Protein 1W8I (pdb70)

InterPro domains:
  IPR002716 PIN domain [PF01850] (4-125)
  IPR022907 VapC family [MF_00265] (3-135)
  IPR029060 PIN-like domain superfamily [SSF88723] (1-134)
  IPR039018 Endonuclease VapC20-like [PTHR42188] (1-125)

Solvent-accessible surface area: 8843 Å² total

Nearest PDB structures (foldseek):
  1w8i-assembly1_A-2  TM=1.007E+00  e=3.936E-27  Archaeoglobus fulgidus DSM 4304
  5x3t-assembly1_H  TM=8.217E-01  e=7.094E-04  Mycobacterium tuberculosis H37Rv
  4xgr-assembly1_A  TM=7.877E-01  e=2.718E-03  Mycobacterium tuberculosis H37Rv
  3zvk-assembly1_D  TM=6.722E-01  e=2.650E-02  Rickettsia felis
  3zvk-assembly1_B  TM=6.545E-01  e=3.549E-02  Rickettsia felis

Sequence (153 aa):
AALIDTGIFFGFYSLKDVHHDSVAIVVHAVEGKWGRLFVTNHILDETLTLLKYKKLPADKFLEGFVESGVLNIIYTDDEVERKALEVFKARVYEKGFSYTDAISEVVAEELKLKLISYDSRFSLPTIGRDYWKSLDESERKRISAILREKGID

Organism: Archaeoglobus fulgidus (strain ATCC 49558 / DSM 4304 / JCM 9628 / NBRC 100126 / VC-16) (NCBI:txid224325)

Foldseek 3Di:
DAEEALVLLVLCFVVPDPQVLSLLVVVCLLVQVQHAYEYEVLRVVVNLVVCVVVVTPSVCCCVPCPVVVSYDYHYDDPVLLVQLVVVCVVCVVPPPCDSSNSSVLSVCVVVVHAYADPDPPHPDDYHRPCSLVPDDPVSNVVSVCCCVPVVRD

Structure (mmCIF, N/CA/C/O backbone):
data_1W8I
#
_entry.id   1W8I
#
_cell.length_a   66.730
_cell.length_b   66.730
_cell.length_c   181.381
_cell.angle_alpha   90.00
_cell.angle_beta   90.00
_cell.angle_gamma   120.00
#
_symmetry.space_group_name_H-M   'P 65 2 2'
#
loop_
_entity.id
_entity.type
_entity.pdbx_description
1 polymer 'PUTATIVE VAPC RIBONUCLEASE AF_1683'
2 water water
#
loop_
_atom_site.group_PDB
_atom_site.id
_atom_site.type_symbol
_atom_site.label_atom_id
_atom_site.label_alt_id
_atom_site.label_comp_id
_atom_site.label_asym_id
_atom_site.label_entity_id
_atom_site.label_seq_id
_atom_site.pdbx_PDB_ins_code
_atom_site.Cartn_x
_atom_site.Cartn_y
_atom_site.Cartn_z
_atom_site.occupancy
_atom_site.B_iso_or_equiv
_atom_site.auth_seq_id
_atom_site.auth_comp_id
_atom_site.auth_asym_id
_atom_site.auth_atom_id
_atom_site.pdbx_PDB_model_num
ATOM 9 N N . ALA A 1 2 ? 5.104 33.551 5.152 1.00 39.49 2 ALA A N 1
ATOM 10 C CA . ALA A 1 2 ? 5.631 33.745 3.786 1.00 35.93 2 ALA A CA 1
ATOM 11 C C . ALA A 1 2 ? 6.345 35.086 3.604 1.00 33.59 2 ALA A C 1
ATOM 12 O O . ALA A 1 2 ? 5.992 36.080 4.237 1.00 33.02 2 ALA A O 1
ATOM 14 N N . ALA A 1 3 ? 7.347 35.099 2.730 1.00 30.79 3 ALA A N 1
ATOM 15 C CA . ALA A 1 3 ? 8.146 36.303 2.467 1.00 28.30 3 ALA A CA 1
ATOM 16 C C . ALA A 1 3 ? 8.219 36.645 0.977 1.00 26.85 3 ALA A C 1
ATOM 17 O O . ALA A 1 3 ? 8.119 35.760 0.120 1.00 26.36 3 ALA A O 1
ATOM 19 N N . LEU A 1 4 ? 8.396 37.931 0.681 1.00 24.33 4 LEU A N 1
ATOM 20 C CA . LEU A 1 4 ? 8.672 38.380 -0.670 1.00 22.41 4 LEU A CA 1
ATOM 21 C C . LEU A 1 4 ? 10.101 38.904 -0.688 1.00 21.92 4 LEU A C 1
ATOM 22 O O . LEU A 1 4 ? 10.458 39.797 0.093 1.00 21.60 4 LEU A O 1
ATOM 27 N N . ILE A 1 5 ? 10.928 38.339 -1.558 1.00 20.18 5 ILE A N 1
ATOM 28 C CA . ILE A 1 5 ? 12.341 38.680 -1.552 1.00 20.32 5 ILE A CA 1
ATOM 29 C C . ILE A 1 5 ? 12.674 39.651 -2.678 1.00 19.45 5 ILE A C 1
ATOM 30 O O . ILE A 1 5 ? 12.425 39.360 -3.851 1.00 18.55 5 ILE A O 1
ATOM 35 N N . ASP A 1 6 ? 13.253 40.791 -2.303 1.00 19.04 6 ASP A N 1
ATOM 36 C CA . ASP A 1 6 ? 13.581 41.863 -3.244 1.00 19.03 6 ASP A CA 1
ATOM 37 C C . ASP A 1 6 ? 14.857 41.565 -4.035 1.00 19.21 6 ASP A C 1
ATOM 38 O O . ASP A 1 6 ? 15.734 40.836 -3.573 1.00 20.21 6 ASP A O 1
ATOM 43 N N . THR A 1 7 ? 14.959 42.154 -5.220 1.00 19.00 7 THR A N 1
ATOM 44 C CA . THR A 1 7 ? 16.112 42.019 -6.105 1.00 18.58 7 THR A CA 1
ATOM 45 C C . THR A 1 7 ? 17.468 42.211 -5.409 1.00 19.33 7 THR A C 1
ATOM 46 O O . THR A 1 7 ? 18.404 41.427 -5.623 1.00 18.22 7 THR A O 1
ATOM 50 N N . GLY A 1 8 ? 17.571 43.260 -4.593 1.00 19.22 8 GLY A N 1
ATOM 51 C CA . GLY A 1 8 ? 18.838 43.606 -3.947 1.00 19.75 8 GLY A CA 1
ATOM 52 C C . GLY A 1 8 ? 19.409 42.485 -3.085 1.00 20.04 8 GLY A C 1
ATOM 53 O O . GLY A 1 8 ? 20.626 42.368 -2.943 1.00 21.16 8 GLY A O 1
ATOM 54 N N . ILE A 1 9 ? 18.537 41.654 -2.523 1.00 19.83 9 ILE A N 1
ATOM 55 C CA . ILE A 1 9 ? 18.980 40.476 -1.780 1.00 19.61 9 ILE A CA 1
ATOM 56 C C . ILE A 1 9 ? 19.800 39.566 -2.701 1.00 20.20 9 ILE A C 1
ATOM 57 O O . ILE A 1 9 ? 20.934 39.208 -2.380 1.00 20.19 9 ILE A O 1
ATOM 62 N N . PHE A 1 10 ? 19.218 39.203 -3.844 1.0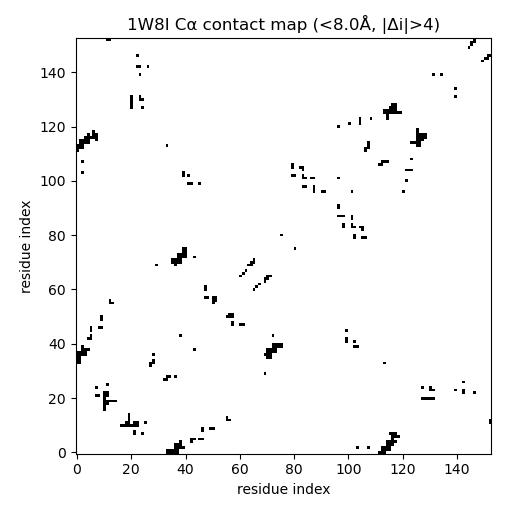0 20.15 10 PHE A N 1
ATOM 63 C CA . PHE A 1 10 ? 19.894 38.340 -4.809 1.00 20.77 10 PHE A CA 1
ATOM 64 C C . PHE A 1 10 ? 21.162 38.983 -5.359 1.00 21.26 10 PHE A C 1
ATOM 65 O O . PHE A 1 10 ? 22.189 38.311 -5.494 1.00 21.68 10 PHE A O 1
ATOM 73 N N . PHE A 1 11 ? 21.110 40.280 -5.648 1.00 21.61 11 PHE A N 1
ATOM 74 C CA . PHE A 1 11 ? 22.288 40.970 -6.141 1.00 22.84 11 PHE A CA 1
ATOM 75 C C . PHE A 1 11 ? 23.445 40.914 -5.136 1.00 23.32 11 PHE A C 1
ATOM 76 O O . PHE A 1 11 ? 24.586 40.651 -5.513 1.00 23.40 11 PHE A O 1
ATOM 84 N N . GLY A 1 12 ? 23.145 41.192 -3.869 1.00 23.77 12 GLY A N 1
ATOM 85 C CA . GLY A 1 12 ? 24.146 41.129 -2.809 1.00 24.04 12 GLY A CA 1
ATOM 86 C C . GLY A 1 12 ? 24.759 39.739 -2.686 1.00 24.73 12 GLY A C 1
ATOM 87 O O . GLY A 1 12 ? 25.946 39.616 -2.388 1.00 24.50 12 GLY A O 1
ATOM 88 N N . PHE A 1 13 ? 23.944 38.701 -2.909 1.00 24.79 13 PHE A N 1
ATOM 89 C CA . PHE A 1 13 ? 24.392 37.309 -2.795 1.00 25.63 13 PHE A CA 1
ATOM 90 C C . PHE A 1 13 ? 25.504 36.975 -3.797 1.00 26.05 13 PHE A C 1
ATOM 91 O O . PHE A 1 13 ? 26.524 36.378 -3.422 1.00 25.84 13 PHE A O 1
ATOM 99 N N . TYR A 1 14 ? 25.322 37.392 -5.049 1.00 26.38 14 TYR A N 1
ATOM 100 C CA . TYR A 1 14 ? 26.277 37.102 -6.127 1.00 27.27 14 TYR A CA 1
ATOM 101 C C . TYR A 1 14 ? 27.389 38.136 -6.299 1.00 28.24 14 TYR A C 1
ATOM 102 O O . TYR A 1 14 ? 28.464 37.809 -6.818 1.00 28.15 14 TYR A O 1
ATOM 111 N N . SER A 1 15 ? 27.134 39.378 -5.878 1.00 29.34 15 SER A N 1
ATOM 112 C CA . SER A 1 15 ? 28.141 40.442 -5.969 1.00 30.56 15 SER A CA 1
ATOM 113 C C . SER A 1 15 ? 29.071 40.396 -4.747 1.00 31.62 15 SER A C 1
ATOM 114 O O . SER A 1 15 ? 28.711 40.849 -3.648 1.00 31.00 15 SER A O 1
ATOM 117 N N . LEU A 1 16 ? 30.264 39.835 -4.949 1.00 32.83 16 LEU A N 1
ATOM 118 C CA . LEU A 1 16 ? 31.144 39.469 -3.834 1.00 34.34 16 LEU A CA 1
ATOM 119 C C . LEU A 1 16 ? 31.665 40.679 -3.058 1.00 34.65 16 LEU A C 1
ATOM 120 O O . LEU A 1 16 ? 31.891 40.594 -1.856 1.00 34.87 16 LEU A O 1
ATOM 125 N N . LYS A 1 17 ? 31.823 41.806 -3.745 1.00 35.39 17 LYS A N 1
ATOM 126 C CA . LYS A 1 17 ? 32.347 43.024 -3.121 1.00 36.07 17 LYS A CA 1
ATOM 127 C C . LYS A 1 17 ? 31.243 43.989 -2.683 1.00 35.61 17 LYS A C 1
ATOM 128 O O . LYS A 1 17 ? 31.531 45.086 -2.211 1.00 35.79 17 LYS A O 1
ATOM 134 N N . ASP A 1 18 ? 29.983 43.583 -2.832 1.00 34.74 18 ASP A N 1
ATOM 135 C CA . ASP A 1 18 ? 28.869 44.421 -2.409 1.00 33.44 18 ASP A CA 1
ATOM 136 C C . ASP A 1 18 ? 28.854 44.610 -0.892 1.00 32.67 18 ASP A C 1
ATOM 137 O O . ASP A 1 18 ? 29.170 43.693 -0.142 1.00 32.22 18 ASP A O 1
ATOM 142 N N . VAL A 1 19 ? 28.454 45.800 -0.453 1.00 31.71 19 VAL A N 1
ATOM 143 C CA . VAL A 1 19 ? 28.384 46.109 0.971 1.00 31.24 19 VAL A CA 1
ATOM 144 C C . VAL A 1 19 ? 27.441 45.161 1.708 1.00 30.37 19 VAL A C 1
ATOM 145 O O . VAL A 1 19 ? 27.634 44.877 2.889 1.00 30.33 19 VAL A O 1
ATOM 149 N N . HIS A 1 20 ? 26.442 44.637 0.997 1.00 29.34 20 HIS A N 1
ATOM 150 C CA . HIS A 1 20 ? 25.461 43.735 1.597 1.00 28.37 20 HIS A CA 1
ATOM 151 C C . HIS A 1 20 ? 25.762 42.240 1.356 1.00 27.85 20 HIS A C 1
ATOM 152 O O . HIS A 1 20 ? 24.894 41.387 1.553 1.00 27.22 20 HIS A O 1
ATOM 159 N N . HIS A 1 21 ? 26.973 41.919 0.918 1.00 27.23 21 HIS A N 1
ATOM 160 C CA . HIS A 1 21 ? 27.237 40.542 0.503 1.00 27.27 21 HIS A CA 1
ATOM 161 C C . HIS A 1 21 ? 26.978 39.529 1.615 1.00 26.72 21 HIS A C 1
ATOM 162 O O . HIS A 1 21 ? 26.254 38.542 1.407 1.00 25.97 21 HIS A O 1
ATOM 177 N N . ASP A 1 23 ? 25.296 40.079 4.414 1.00 25.74 23 ASP A N 1
ATOM 178 C CA . ASP A 1 23 ? 23.858 40.219 4.667 1.00 25.32 23 ASP A CA 1
ATOM 179 C C . ASP A 1 23 ? 23.076 39.220 3.809 1.00 24.28 23 ASP A C 1
ATOM 180 O O . ASP A 1 23 ? 22.255 38.462 4.323 1.00 24.86 23 ASP A O 1
ATOM 185 N N . SER A 1 24 ? 23.343 39.225 2.504 1.00 23.36 24 SER A N 1
ATOM 186 C CA . SER A 1 24 ? 22.640 38.355 1.552 1.00 23.02 24 SER A CA 1
ATOM 187 C C . SER A 1 24 ? 22.950 36.869 1.763 1.00 22.92 24 SER A C 1
ATOM 188 O O . SER A 1 24 ? 22.048 36.037 1.742 1.00 21.31 24 SER A O 1
ATOM 191 N N . VAL A 1 25 ? 24.221 36.540 1.998 1.00 23.47 25 VAL A N 1
ATOM 192 C CA . VAL A 1 25 ? 24.570 35.142 2.269 1.00 24.03 25 VAL A CA 1
ATOM 193 C C . VAL A 1 25 ? 23.750 34.630 3.461 1.00 24.19 25 VAL A C 1
ATOM 194 O O . VAL A 1 25 ? 23.077 33.594 3.369 1.00 24.24 25 VAL A O 1
ATOM 198 N N . ALA A 1 26 ? 23.748 35.398 4.552 1.00 24.27 26 ALA A N 1
ATOM 199 C CA . ALA A 1 26 ? 23.027 35.016 5.755 1.00 24.22 26 ALA A CA 1
ATOM 200 C C . ALA A 1 26 ? 21.525 34.920 5.515 1.00 24.49 26 ALA A C 1
ATOM 201 O O . ALA A 1 26 ? 20.886 33.953 5.957 1.00 24.60 26 ALA A O 1
ATOM 203 N N . ILE A 1 27 ? 20.956 35.913 4.822 1.00 24.58 27 ILE A N 1
ATOM 204 C CA . ILE A 1 27 ? 19.514 35.908 4.522 1.00 24.69 27 ILE A CA 1
ATOM 205 C C . ILE A 1 27 ? 19.152 34.707 3.651 1.00 25.20 27 ILE A C 1
ATOM 206 O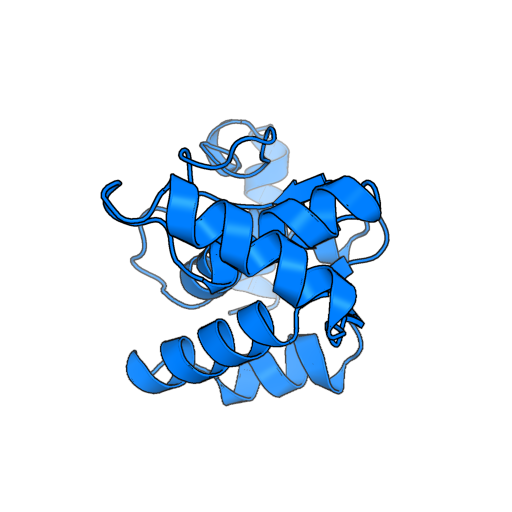 O . ILE A 1 27 ? 18.154 34.026 3.906 1.00 25.35 27 ILE A O 1
ATOM 211 N N . VAL A 1 28 ? 19.959 34.447 2.624 1.00 25.82 28 VAL A N 1
ATOM 212 C CA . VAL A 1 28 ? 19.695 33.316 1.730 1.00 26.56 28 VAL A CA 1
ATOM 213 C C . VAL A 1 28 ? 19.762 31.978 2.479 1.00 27.37 28 VAL A C 1
ATOM 214 O O . VAL A 1 28 ? 18.873 31.136 2.323 1.00 27.81 28 VAL A O 1
ATOM 218 N N . VAL A 1 29 ? 20.793 31.787 3.300 1.00 28.47 29 VAL A N 1
ATOM 219 C CA . VAL A 1 29 ? 20.896 30.554 4.098 1.00 29.53 29 VAL A CA 1
ATOM 220 C C . VAL A 1 29 ? 19.668 30.373 4.992 1.00 30.20 29 VAL A C 1
ATOM 221 O O . VAL A 1 29 ? 19.019 29.332 4.942 1.00 30.54 29 VAL A O 1
ATOM 225 N N . HIS A 1 30 ? 19.325 31.402 5.768 1.00 31.31 30 HIS A N 1
ATOM 226 C CA . HIS A 1 30 ? 18.131 31.357 6.624 1.00 31.99 30 HIS A CA 1
ATOM 227 C C . HIS A 1 30 ? 16.839 31.124 5.842 1.00 32.38 30 HIS A C 1
ATOM 228 O O . HIS A 1 30 ? 15.970 30.359 6.281 1.00 32.22 30 HIS A O 1
ATOM 235 N N . ALA A 1 31 ? 16.714 31.789 4.691 1.00 33.00 31 ALA A N 1
ATOM 236 C CA . ALA A 1 31 ? 15.537 31.647 3.837 1.00 33.54 31 ALA A CA 1
ATOM 237 C C . ALA A 1 31 ? 15.377 30.202 3.364 1.00 34.09 31 ALA A C 1
ATOM 238 O O . ALA A 1 31 ? 14.309 29.615 3.521 1.00 34.51 31 ALA A O 1
ATOM 240 N N . VAL A 1 32 ? 16.427 29.632 2.780 1.00 34.93 32 VAL A N 1
ATOM 241 C CA . VAL A 1 32 ? 16.337 28.251 2.282 1.00 36.20 32 VAL A CA 1
ATOM 242 C C . VAL A 1 32 ? 16.177 27.243 3.432 1.00 36.70 32 VAL A C 1
ATOM 243 O O . VAL A 1 32 ? 15.626 26.162 3.230 1.00 37.43 32 VAL A O 1
ATOM 247 N N . GLU A 1 33 ? 16.638 27.612 4.628 1.00 37.05 33 GLU A N 1
ATOM 248 C CA . GLU A 1 33 ? 16.431 26.791 5.828 1.00 37.43 33 GLU A CA 1
ATOM 249 C C . GLU A 1 33 ? 15.008 26.925 6.377 1.00 37.36 33 GLU A C 1
ATOM 250 O O . GLU A 1 33 ? 14.622 26.199 7.296 1.00 37.85 33 GLU A O 1
ATOM 256 N N . GLY A 1 34 ? 14.235 27.862 5.827 1.00 36.81 34 GLY A N 1
ATOM 257 C CA . GLY A 1 34 ? 12.814 27.975 6.154 1.00 35.63 34 GLY A CA 1
ATOM 258 C C . GLY A 1 34 ? 12.420 29.010 7.190 1.00 35.09 34 GLY A C 1
ATOM 259 O O . GLY A 1 34 ? 11.267 29.044 7.610 1.00 34.99 34 GLY A O 1
ATOM 260 N N . LYS A 1 35 ? 13.354 29.877 7.581 1.00 34.77 35 LYS A N 1
ATOM 261 C CA . LYS A 1 35 ? 13.098 30.878 8.628 1.00 34.26 35 LYS A CA 1
ATOM 262 C C . LYS A 1 35 ? 11.828 31.719 8.425 1.00 33.87 35 LYS A C 1
ATOM 263 O O . LYS A 1 35 ? 11.115 32.013 9.386 1.00 33.96 35 LYS A O 1
ATOM 269 N N . TRP A 1 36 ? 11.549 32.105 7.181 1.00 32.88 36 TRP A N 1
ATOM 270 C CA . TRP A 1 36 ? 10.419 32.986 6.894 1.00 31.65 36 TRP A CA 1
ATOM 271 C C . TRP A 1 36 ? 9.302 32.258 6.176 1.00 31.71 36 TRP A C 1
ATOM 272 O O . TRP A 1 36 ? 8.348 32.880 5.709 1.00 32.01 36 TRP A O 1
ATOM 283 N N . GLY A 1 37 ? 9.414 30.937 6.097 1.00 31.60 37 GLY A N 1
ATOM 284 C CA . GLY A 1 37 ? 8.382 30.129 5.457 1.00 31.15 37 GLY A CA 1
ATOM 285 C C . GLY A 1 37 ? 8.562 30.093 3.949 1.00 30.93 37 GLY A C 1
ATOM 286 O O . GLY A 1 37 ? 9.692 30.093 3.454 1.00 30.78 37 GLY A O 1
ATOM 287 N N . ARG A 1 38 ? 7.443 30.052 3.232 1.00 30.59 38 ARG A N 1
ATOM 288 C CA . ARG A 1 38 ? 7.438 30.015 1.774 1.00 30.75 38 ARG A CA 1
ATOM 289 C C . ARG A 1 38 ? 8.010 31.309 1.169 1.00 29.62 38 ARG A C 1
ATOM 290 O O . ARG A 1 38 ? 7.715 32.407 1.642 1.00 29.75 38 ARG A O 1
ATOM 298 N N . LEU A 1 39 ? 8.807 31.163 0.112 1.00 28.09 39 LEU A N 1
ATOM 299 C CA . LEU A 1 39 ? 9.497 32.290 -0.512 1.00 26.63 39 LEU A CA 1
ATOM 300 C C . LEU A 1 39 ? 8.914 32.675 -1.868 1.00 25.76 39 LEU A C 1
ATOM 301 O O . LEU A 1 39 ? 8.781 31.828 -2.752 1.00 25.53 39 LEU A O 1
ATOM 306 N N . PHE A 1 40 ? 8.603 33.962 -2.033 1.00 24.25 40 PHE A N 1
ATOM 307 C CA . PHE A 1 40 ? 8.073 34.487 -3.296 1.00 22.92 40 PHE A CA 1
ATOM 308 C C . PHE A 1 40 ? 8.951 35.561 -3.921 1.00 21.70 40 PHE A C 1
ATOM 309 O O . PHE A 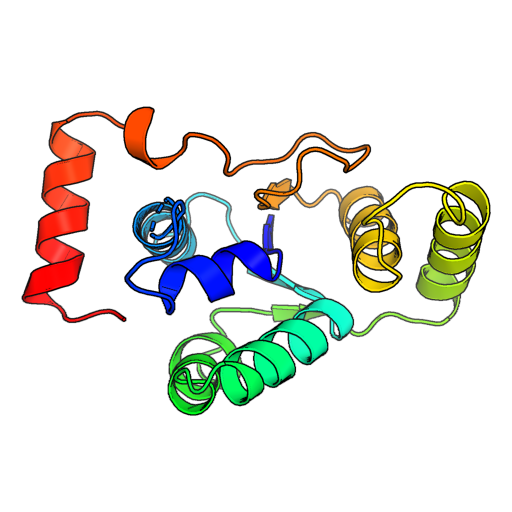1 40 ? 9.655 36.289 -3.215 1.00 21.04 40 PHE A O 1
ATOM 317 N N . VAL A 1 41 ? 8.900 35.641 -5.250 1.00 20.49 41 VAL A N 1
ATOM 318 C CA . VAL A 1 41 ? 9.222 36.871 -5.974 1.00 19.06 41 VAL A CA 1
ATOM 319 C C . VAL A 1 41 ? 8.029 37.208 -6.882 1.00 18.40 41 VAL A C 1
ATOM 320 O O . VAL A 1 41 ? 7.220 36.332 -7.201 1.00 18.35 41 VAL A O 1
ATOM 324 N N . THR A 1 42 ? 7.869 38.474 -7.252 1.00 16.63 42 THR A N 1
ATOM 325 C CA . THR A 1 42 ? 6.909 38.792 -8.300 1.00 15.73 42 THR A CA 1
ATOM 326 C C . THR A 1 42 ? 7.607 38.549 -9.641 1.00 15.62 42 THR A C 1
ATOM 327 O O . THR A 1 42 ? 8.836 38.406 -9.699 1.00 14.76 42 THR A O 1
ATOM 331 N N . ASN A 1 43 ? 6.835 38.504 -10.720 1.00 16.01 43 ASN A N 1
ATOM 332 C CA . ASN A 1 43 ? 7.444 38.418 -12.035 1.00 16.07 43 ASN A CA 1
ATOM 333 C C . ASN A 1 43 ? 8.237 39.687 -12.386 1.00 16.12 43 ASN A C 1
ATOM 334 O O . ASN A 1 43 ? 9.134 39.640 -13.221 1.00 16.61 43 ASN A O 1
ATOM 339 N N . HIS A 1 44 ? 7.931 40.799 -11.710 1.00 15.37 44 HIS A N 1
ATOM 340 C CA . HIS A 1 44 ? 8.691 42.036 -11.867 1.00 15.20 44 HIS A CA 1
ATOM 341 C C . HIS A 1 44 ? 10.041 41.935 -11.194 1.00 15.10 44 HIS A C 1
ATOM 342 O O . HIS A 1 44 ? 11.049 42.314 -11.788 1.00 15.01 44 HIS A O 1
ATOM 349 N N . ILE A 1 45 ? 10.069 41.418 -9.966 1.00 15.32 45 ILE A N 1
ATOM 350 C CA . ILE A 1 45 ? 11.341 41.167 -9.274 1.00 15.66 45 ILE A CA 1
ATOM 351 C C . ILE A 1 45 ? 12.139 40.131 -10.082 1.00 15.99 45 ILE A C 1
ATOM 352 O O . ILE A 1 45 ? 13.343 40.267 -10.262 1.00 16.49 45 ILE A O 1
ATOM 357 N N . LEU A 1 46 ? 11.457 39.110 -10.590 1.00 16.43 46 LEU A N 1
ATOM 358 C CA . LEU A 1 46 ? 12.136 38.067 -11.376 1.00 17.06 46 LEU A CA 1
ATOM 359 C C . LEU A 1 46 ? 12.848 38.674 -12.592 1.00 17.05 46 LEU A C 1
ATOM 360 O O . LEU A 1 46 ? 14.035 38.434 -12.812 1.00 17.54 46 LEU A O 1
ATOM 365 N N . ASP A 1 47 ? 12.115 39.485 -13.355 1.00 16.58 47 ASP A N 1
ATOM 366 C CA . ASP A 1 47 ? 12.659 40.208 -14.495 1.00 16.56 47 ASP A CA 1
ATOM 367 C C . ASP A 1 47 ? 13.854 41.088 -14.075 1.00 16.61 47 ASP A C 1
ATOM 368 O O . ASP A 1 47 ? 14.929 41.031 -14.685 1.00 16.32 47 ASP A O 1
ATOM 373 N N . GLU A 1 48 ? 13.673 41.887 -13.023 1.00 16.40 48 GLU A N 1
ATOM 374 C CA . GLU A 1 48 ? 14.711 42.823 -12.589 1.00 16.51 48 GLU A CA 1
ATOM 375 C C . GLU A 1 48 ? 15.998 42.102 -12.187 1.00 16.40 48 GLU A C 1
ATOM 376 O O . GLU A 1 48 ? 17.100 42.511 -12.555 1.00 15.71 48 GLU A O 1
ATOM 382 N N . THR A 1 49 ? 15.835 41.028 -11.433 1.00 16.36 49 THR A N 1
ATOM 383 C CA . THR A 1 49 ? 16.952 40.216 -10.963 1.00 16.97 49 THR A CA 1
ATOM 384 C C . THR A 1 49 ? 17.716 39.518 -12.103 1.00 17.26 49 THR A C 1
ATOM 385 O O . THR A 1 49 ? 18.933 39.683 -12.222 1.00 18.04 49 THR A O 1
ATOM 389 N N . LEU A 1 50 ? 17.007 38.763 -12.944 1.00 17.81 50 LEU A N 1
ATOM 390 C CA . LEU A 1 50 ? 17.636 38.083 -14.092 1.00 17.73 50 LEU A CA 1
ATOM 391 C C . LEU A 1 50 ? 18.407 39.065 -14.961 1.00 18.52 50 LEU A C 1
ATOM 392 O O . LEU A 1 50 ? 19.579 38.835 -15.300 1.00 18.65 50 LEU A O 1
ATOM 397 N N . THR A 1 51 ? 17.750 40.177 -15.297 1.00 18.32 51 THR A N 1
ATOM 398 C CA . THR A 1 51 ? 18.324 41.192 -16.167 1.00 18.96 51 THR A CA 1
ATOM 399 C C . THR A 1 51 ? 19.568 41.817 -15.545 1.00 19.31 51 THR A C 1
ATOM 400 O O . THR A 1 51 ? 20.581 41.991 -16.233 1.00 19.36 51 THR A O 1
ATOM 404 N N . LEU A 1 52 ? 19.485 42.140 -14.255 1.00 19.71 52 LEU A N 1
ATOM 405 C CA . LEU A 1 52 ? 20.565 42.817 -13.531 1.00 20.34 52 LEU A CA 1
ATOM 406 C C . LEU A 1 52 ? 21.783 41.904 -13.324 1.00 21.20 52 LEU A C 1
ATOM 407 O O . LEU A 1 52 ? 22.922 42.329 -13.520 1.00 20.96 52 LEU A O 1
ATOM 412 N N . LEU A 1 53 ? 21.538 40.665 -12.912 1.00 21.86 53 LEU A N 1
ATOM 413 C CA . LEU A 1 53 ? 22.627 39.702 -12.758 1.00 22.80 53 LEU A CA 1
ATOM 414 C C . LEU A 1 53 ? 23.394 39.538 -14.064 1.00 24.02 53 LEU A C 1
ATOM 415 O O . LEU A 1 53 ? 24.624 39.562 -14.083 1.0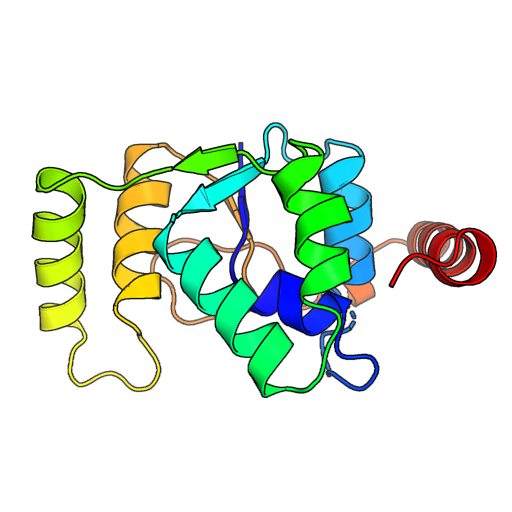0 24.55 53 LEU A O 1
ATOM 420 N N . LYS A 1 54 ? 22.658 39.405 -15.159 1.00 25.56 54 LYS A N 1
ATOM 421 C CA . LYS A 1 54 ? 23.246 39.267 -16.480 1.00 26.93 54 LYS A CA 1
ATOM 422 C C . LYS A 1 54 ? 24.003 40.534 -16.877 1.00 28.13 54 LYS A C 1
ATOM 423 O O . LYS A 1 54 ? 25.141 40.464 -17.339 1.00 28.56 54 LYS A O 1
ATOM 429 N N . TYR A 1 55 ? 23.384 41.692 -16.664 1.00 29.16 55 TYR A N 1
ATOM 430 C CA . TYR A 1 55 ? 24.004 42.980 -16.959 1.00 30.24 55 TYR A CA 1
ATOM 431 C C . TYR A 1 55 ? 25.321 43.203 -16.207 1.00 30.49 55 TYR A C 1
ATOM 432 O O . TYR A 1 55 ? 26.294 43.713 -16.774 1.00 30.34 55 TYR A O 1
ATOM 441 N N . LYS A 1 56 ? 25.344 42.821 -14.936 1.00 30.18 56 LYS A N 1
ATOM 442 C CA . LYS A 1 56 ? 26.520 43.001 -14.100 1.00 30.21 56 LYS A CA 1
ATOM 443 C C . LYS A 1 56 ? 27.561 41.890 -14.278 1.00 30.16 56 LYS A C 1
ATOM 444 O O . LYS A 1 56 ? 28.529 41.825 -13.520 1.00 30.12 56 LYS A O 1
ATOM 450 N N . LYS A 1 57 ? 27.348 41.020 -15.271 1.00 30.23 57 LYS A N 1
ATOM 451 C CA . LYS A 1 57 ? 28.239 39.878 -15.563 1.00 30.22 57 LYS A CA 1
ATOM 452 C C . LYS A 1 57 ? 28.359 38.900 -14.390 1.00 29.59 57 LYS A C 1
ATOM 453 O O . LYS A 1 57 ? 29.433 38.385 -14.081 1.00 29.45 57 LYS A O 1
ATOM 459 N N . LEU A 1 58 ? 27.220 38.655 -13.753 1.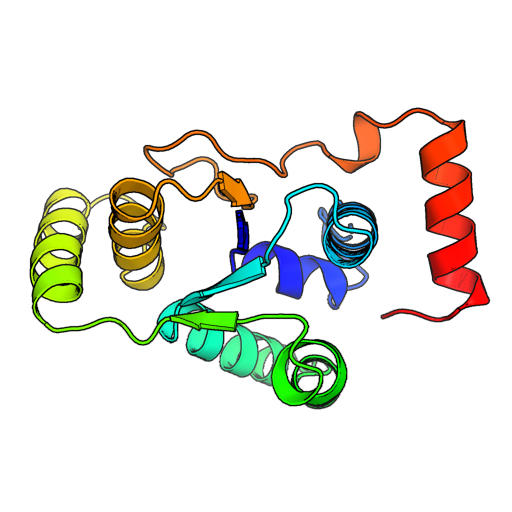00 28.60 58 LEU A N 1
ATOM 460 C CA . LEU A 1 58 ? 27.109 37.767 -12.613 1.00 27.78 58 LEU A CA 1
ATOM 461 C C . LEU A 1 58 ? 26.379 36.485 -13.046 1.00 27.44 58 LEU A C 1
ATOM 462 O O . LEU A 1 58 ? 25.861 36.412 -14.163 1.00 27.58 58 LEU A O 1
ATOM 467 N N . PRO A 1 59 ? 26.368 35.458 -12.183 1.00 27.35 59 PRO A N 1
ATOM 468 C CA . PRO A 1 59 ? 25.771 34.152 -12.498 1.00 27.25 59 PRO A CA 1
ATOM 469 C C . PRO A 1 59 ? 24.239 34.122 -12.598 1.00 26.67 59 PRO A C 1
ATOM 470 O O . PRO A 1 59 ? 23.567 33.478 -11.784 1.00 25.97 59 PRO A O 1
ATOM 474 N N . ALA A 1 60 ? 23.697 34.782 -13.626 1.00 26.69 60 ALA A N 1
ATOM 475 C CA . ALA A 1 60 ? 22.280 34.683 -13.931 1.00 26.62 60 ALA A CA 1
ATOM 476 C C . ALA A 1 60 ? 21.920 33.217 -14.129 1.00 26.99 60 ALA A C 1
ATOM 477 O O . ALA A 1 60 ? 20.869 32.756 -13.663 1.00 25.84 60 ALA A O 1
ATOM 479 N N . ASP A 1 61 ? 22.809 32.481 -14.804 1.00 27.59 61 ASP A N 1
ATOM 480 C CA . ASP A 1 61 ? 22.573 31.053 -15.024 1.00 29.07 61 ASP A CA 1
ATOM 481 C C . ASP A 1 61 ? 22.427 30.298 -13.703 1.00 28.89 61 ASP A C 1
ATOM 482 O O . ASP A 1 61 ? 21.477 29.540 -13.533 1.00 29.38 61 ASP A O 1
ATOM 487 N N . LYS A 1 62 ? 23.328 30.552 -12.755 1.00 29.12 62 LYS A N 1
ATOM 488 C CA . LYS A 1 62 ? 23.276 29.883 -11.442 1.00 30.00 62 LYS A CA 1
ATOM 489 C C . LYS A 1 62 ? 22.070 30.323 -10.613 1.00 29.23 62 LYS A C 1
ATOM 490 O O . LYS A 1 62 ? 21.481 29.513 -9.892 1.00 29.21 62 LYS A O 1
ATOM 496 N N . PHE A 1 63 ? 21.692 31.599 -10.722 1.00 28.55 63 PHE A N 1
ATOM 497 C CA . PHE A 1 63 ? 20.438 32.061 -10.105 1.00 28.05 63 PHE A CA 1
ATOM 498 C C . PHE A 1 63 ? 19.248 31.265 -10.628 1.00 28.89 63 PHE A C 1
ATOM 499 O O . PHE A 1 63 ? 18.451 30.755 -9.847 1.00 28.77 63 PHE A O 1
ATOM 507 N N . LEU A 1 64 ? 19.125 31.181 -11.955 1.00 30.53 64 LEU A N 1
ATOM 508 C CA . LEU A 1 64 ? 18.079 30.375 -12.596 1.00 32.61 64 LEU A CA 1
ATOM 509 C C . LEU A 1 64 ? 18.004 28.952 -12.042 1.00 33.44 64 LEU A C 1
ATOM 510 O O . LEU A 1 64 ? 16.951 28.516 -11.561 1.00 34.03 64 LEU A O 1
ATOM 515 N N . GLU A 1 65 ? 19.124 28.234 -12.107 1.00 34.66 65 GLU A N 1
ATOM 516 C CA . GLU A 1 65 ? 19.175 26.833 -11.661 1.00 35.80 65 GLU A CA 1
ATOM 517 C C . GLU A 1 65 ? 18.874 26.713 -10.178 1.00 35.02 65 GLU A C 1
ATOM 518 O O . GLU A 1 65 ? 17.986 25.961 -9.779 1.00 35.78 65 GLU A O 1
ATOM 524 N N . GLY A 1 66 ? 19.618 27.465 -9.371 1.00 34.16 66 GLY A N 1
ATOM 525 C CA . GLY A 1 66 ? 19.557 27.353 -7.922 1.00 33.39 66 GLY A CA 1
ATOM 526 C C . GLY A 1 66 ? 18.298 27.846 -7.232 1.00 32.67 66 GLY A C 1
ATOM 527 O O . GLY A 1 66 ? 17.906 27.282 -6.212 1.00 32.23 66 GLY A O 1
ATOM 528 N N . PHE A 1 67 ? 17.665 28.895 -7.769 1.00 32.25 67 PHE A N 1
ATOM 529 C CA . PHE A 1 67 ? 16.507 29.535 -7.103 1.00 31.61 67 PHE A CA 1
ATOM 530 C C . PHE A 1 67 ? 15.175 29.339 -7.821 1.00 31.73 67 PHE A C 1
ATOM 531 O O . 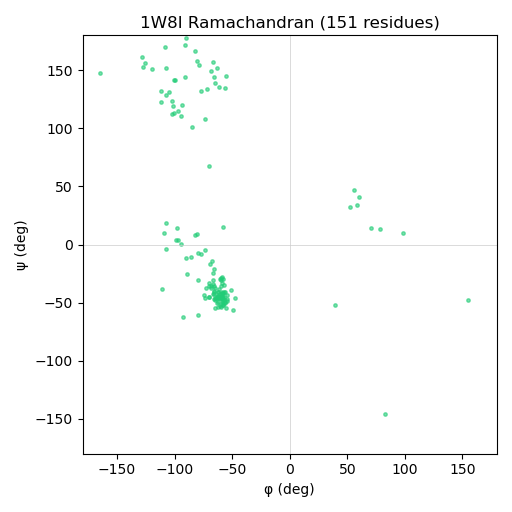PHE A 1 67 ? 14.129 29.179 -7.179 1.00 31.29 67 PHE A O 1
ATOM 539 N N . VAL A 1 68 ? 15.216 29.390 -9.151 1.00 31.99 68 VAL A N 1
ATOM 540 C CA . VAL A 1 68 ? 14.008 29.387 -9.966 1.00 32.90 68 VAL A CA 1
ATOM 541 C C . VAL A 1 68 ? 13.621 27.956 -10.397 1.00 34.06 68 VAL A C 1
ATOM 542 O O . VAL A 1 68 ? 12.557 27.462 -10.022 1.00 34.05 68 VAL A O 1
ATOM 546 N N . GLU A 1 69 ? 14.496 27.297 -11.156 1.00 35.20 69 GLU A N 1
ATOM 547 C CA . GLU A 1 69 ? 14.273 25.914 -11.608 1.00 36.71 69 GLU A CA 1
ATOM 548 C C . GLU A 1 69 ? 14.122 24.940 -10.448 1.00 36.87 69 GLU A C 1
ATOM 549 O O . GLU A 1 69 ? 13.406 23.952 -10.565 1.00 37.67 69 GLU A O 1
ATOM 555 N N . SER A 1 70 ? 14.790 25.228 -9.332 1.00 37.13 70 SER A N 1
ATOM 556 C CA . SER A 1 70 ? 14.702 24.413 -8.121 1.00 36.76 70 SER A CA 1
ATOM 557 C C . SER A 1 70 ? 13.347 24.498 -7.427 1.00 36.82 70 SER A C 1
ATOM 558 O O . SER A 1 70 ? 13.034 23.668 -6.571 1.00 37.14 70 SER A O 1
ATOM 561 N N . GLY A 1 71 ? 12.554 25.513 -7.767 1.00 36.58 71 GLY A N 1
ATOM 562 C CA . GLY A 1 71 ? 11.301 25.780 -7.053 1.00 35.58 71 GLY A CA 1
ATOM 563 C C . GLY A 1 71 ? 11.510 26.315 -5.637 1.00 35.06 71 GLY A C 1
ATOM 564 O O . GLY A 1 71 ? 10.569 26.319 -4.824 1.00 34.89 71 GLY A O 1
ATOM 565 N N . VAL A 1 72 ? 12.739 26.748 -5.334 1.00 34.14 72 VAL A N 1
ATOM 566 C CA . VAL A 1 72 ? 13.036 27.430 -4.067 1.00 33.68 72 VAL A CA 1
ATOM 567 C C . VAL A 1 72 ? 12.168 28.701 -3.951 1.00 32.90 72 VAL A C 1
ATOM 568 O O . VAL A 1 72 ? 11.599 28.978 -2.891 1.00 32.98 72 VAL A O 1
ATOM 572 N N . LEU A 1 73 ? 12.050 29.444 -5.054 1.00 31.75 73 LEU A N 1
ATOM 573 C CA . LEU A 1 73 ? 11.172 30.614 -5.115 1.00 30.69 73 LEU A CA 1
ATOM 574 C C . LEU A 1 73 ? 9.880 30.261 -5.820 1.00 30.15 73 LEU A C 1
ATOM 575 O O . LEU A 1 73 ? 9.879 29.501 -6.788 1.00 30.47 73 LEU A O 1
ATOM 580 N N . ASN A 1 74 ? 8.781 30.803 -5.326 1.00 29.10 74 ASN A N 1
ATOM 581 C CA . ASN A 1 74 ? 7.534 30.776 -6.054 1.00 28.61 74 ASN A CA 1
ATOM 582 C C . ASN A 1 74 ? 7.356 32.133 -6.724 1.00 27.63 74 ASN A C 1
ATOM 583 O O . ASN A 1 74 ? 7.674 33.168 -6.137 1.00 27.58 74 ASN A O 1
ATOM 588 N N . ILE A 1 75 ? 6.835 32.125 -7.941 1.00 26.16 75 ILE A N 1
ATOM 589 C CA . ILE A 1 75 ? 6.669 33.351 -8.707 1.00 25.29 75 ILE A CA 1
ATOM 590 C C . ILE A 1 75 ? 5.205 33.765 -8.718 1.00 24.45 75 ILE A C 1
ATOM 591 O O . ILE A 1 75 ? 4.320 32.952 -8.995 1.00 23.75 75 ILE A O 1
ATOM 596 N N . ILE A 1 76 ? 4.961 35.035 -8.411 1.00 23.42 76 ILE A N 1
ATOM 597 C CA . ILE A 1 76 ? 3.621 35.602 -8.478 1.00 22.72 76 ILE A CA 1
ATOM 598 C C . ILE A 1 76 ? 3.523 36.406 -9.764 1.00 23.20 76 ILE A C 1
ATOM 599 O O . ILE A 1 76 ? 4.305 37.343 -9.970 1.00 22.48 76 ILE A O 1
ATOM 604 N N . TYR A 1 77 ? 2.594 36.014 -10.639 1.00 22.86 77 TYR A N 1
ATOM 605 C CA . TYR A 1 77 ? 2.355 36.730 -11.885 1.00 23.82 77 TYR A CA 1
ATOM 606 C C . TYR A 1 77 ? 1.237 37.693 -11.618 1.00 24.34 77 TYR A C 1
ATOM 607 O O . TYR A 1 77 ? 0.108 37.283 -11.391 1.00 24.79 77 TYR A O 1
ATOM 616 N N . THR A 1 78 ? 1.573 38.978 -11.614 1.00 24.82 78 THR A N 1
ATOM 617 C CA . THR A 1 78 ? 0.655 40.013 -11.164 1.00 25.02 78 THR A CA 1
ATOM 618 C C . THR A 1 78 ? -0.412 40.344 -12.210 1.00 25.71 78 THR A C 1
ATOM 619 O O . THR A 1 78 ? -0.115 40.529 -13.387 1.00 25.71 78 THR A O 1
ATOM 623 N N . ASP A 1 79 ? -1.662 40.398 -11.771 1.00 26.37 79 ASP A N 1
ATOM 624 C CA . ASP A 1 79 ? -2.770 40.671 -12.679 1.00 27.34 79 ASP A CA 1
ATOM 625 C C . ASP A 1 79 ? -3.087 42.166 -12.819 1.00 27.37 79 ASP A C 1
ATOM 626 O O . ASP A 1 79 ? -2.472 43.012 -12.170 1.00 27.01 79 ASP A O 1
ATOM 631 N N . ASP A 1 80 ? -4.056 42.483 -13.667 1.00 27.74 80 ASP A N 1
ATOM 632 C CA . ASP A 1 80 ? -4.400 43.865 -13.942 1.00 28.85 80 ASP A CA 1
ATOM 633 C C . ASP A 1 80 ? -4.866 44.645 -12.699 1.00 28.33 80 ASP A C 1
ATOM 634 O O . ASP A 1 80 ? -4.682 45.852 -12.636 1.00 28.00 80 ASP A O 1
ATOM 639 N N . GLU A 1 81 ? -5.473 43.963 -11.726 1.00 28.10 81 GLU A N 1
ATOM 640 C CA . GLU A 1 81 ? -5.951 44.657 -10.536 1.00 28.48 81 GLU A CA 1
ATOM 641 C C . GLU A 1 81 ? -4.790 45.045 -9.619 1.00 26.91 81 GLU A C 1
ATOM 642 O O . GLU A 1 81 ? -4.744 46.171 -9.120 1.00 26.99 81 GLU A O 1
ATOM 648 N N . VAL A 1 82 ? -3.839 44.134 -9.425 1.00 25.78 82 VAL A N 1
ATOM 649 C CA . VAL A 1 82 ? -2.608 44.475 -8.701 1.00 24.63 82 VAL A CA 1
ATOM 650 C C . VAL A 1 82 ? -1.854 45.621 -9.381 1.00 24.18 82 VAL A C 1
ATOM 651 O O . VAL A 1 82 ? -1.420 46.570 -8.717 1.00 24.39 82 VAL A O 1
ATOM 655 N N . GLU A 1 83 ? -1.738 45.556 -10.705 1.00 23.22 83 GLU A N 1
ATOM 656 C CA . GLU A 1 83 ? -0.984 46.564 -11.469 1.00 22.27 83 GLU A CA 1
ATOM 657 C C . GLU A 1 83 ? -1.682 47.933 -11.504 1.00 22.45 83 GLU A C 1
ATOM 658 O O . GLU A 1 83 ? -1.019 48.966 -11.498 1.00 20.86 83 GLU A O 1
ATOM 664 N N . ARG A 1 84 ? -3.016 47.935 -11.565 1.00 22.94 84 ARG A N 1
ATOM 665 C CA . ARG A 1 84 ? -3.786 49.182 -11.443 1.00 24.59 84 ARG A CA 1
ATOM 666 C C . ARG A 1 84 ? -3.461 49.902 -10.128 1.00 23.71 84 ARG A C 1
ATOM 667 O O . ARG A 1 84 ? -3.210 51.105 -10.117 1.00 24.13 84 ARG A O 1
ATOM 675 N N . LYS A 1 85 ? -3.447 49.162 -9.028 1.00 23.81 85 LYS A N 1
ATOM 676 C CA . LYS A 1 85 ? -3.058 49.736 -7.735 1.00 24.20 85 LYS A CA 1
ATOM 677 C C . LYS A 1 85 ? -1.585 50.159 -7.696 1.00 23.44 85 LYS A C 1
ATOM 678 O O . LYS A 1 85 ? -1.262 51.222 -7.162 1.00 23.41 85 LYS A O 1
ATOM 684 N N . ALA A 1 86 ? -0.697 49.343 -8.272 1.00 22.83 86 ALA A N 1
ATOM 685 C CA . ALA A 1 86 ? 0.735 49.677 -8.314 1.00 22.16 86 ALA A CA 1
ATOM 686 C C . ALA A 1 86 ? 0.988 50.963 -9.096 1.00 21.93 86 ALA A C 1
ATOM 687 O O . ALA A 1 86 ? 1.822 51.784 -8.722 1.00 21.95 86 ALA A O 1
ATOM 689 N N . LEU A 1 87 ? 0.247 51.142 -10.176 1.00 21.94 87 LEU A N 1
ATOM 690 C CA . LEU A 1 87 ? 0.342 52.358 -10.974 1.00 23.06 87 LEU A CA 1
ATOM 691 C C . LEU A 1 87 ? -0.023 53.599 -10.143 1.00 22.79 87 LEU A C 1
ATOM 692 O O . LEU A 1 87 ? 0.652 54.615 -10.230 1.00 22.57 87 LEU A O 1
ATOM 697 N N . GLU A 1 88 ? -1.085 53.500 -9.333 1.00 23.31 88 GLU A N 1
ATOM 698 C CA . GLU A 1 88 ? -1.475 54.583 -8.415 1.00 24.64 88 GLU A CA 1
ATOM 699 C C . GLU A 1 88 ? -0.342 54.901 -7.442 1.00 22.97 88 GLU A C 1
ATOM 700 O O . GLU A 1 88 ? -0.009 56.066 -7.227 1.00 23.45 88 GLU A O 1
ATOM 706 N N . VAL A 1 89 ? 0.257 53.859 -6.869 1.00 22.04 89 VAL A N 1
ATOM 707 C CA . VAL A 1 89 ? 1.374 54.021 -5.942 1.00 20.94 89 VAL A CA 1
ATOM 708 C C . VAL A 1 89 ? 2.543 54.680 -6.658 1.00 20.84 89 VAL A C 1
ATOM 709 O O . VAL A 1 89 ? 3.146 55.608 -6.131 1.00 20.40 89 VAL A O 1
ATOM 713 N N . PHE A 1 90 ? 2.849 54.201 -7.864 1.00 20.66 90 PHE A N 1
ATOM 714 C CA . PHE A 1 90 ? 3.951 54.744 -8.643 1.00 20.44 90 PHE A CA 1
ATOM 715 C C . PHE A 1 90 ? 3.734 56.223 -8.978 1.00 20.59 90 PHE A C 1
ATOM 716 O O . PHE A 1 90 ? 4.647 57.030 -8.866 1.00 20.70 90 PHE A O 1
ATOM 724 N N . LYS A 1 91 ? 2.531 56.558 -9.420 1.00 21.44 91 LYS A N 1
ATOM 725 C CA . LYS A 1 91 ? 2.184 57.949 -9.713 1.00 22.73 91 LYS A CA 1
ATOM 726 C C . LYS A 1 91 ? 2.364 58.830 -8.464 1.00 22.06 91 LYS A C 1
ATOM 727 O O . LYS A 1 91 ? 2.971 59.899 -8.547 1.00 21.53 91 LYS A O 1
ATOM 733 N N . ALA A 1 92 ? 1.882 58.357 -7.308 1.00 22.03 92 ALA A N 1
ATOM 734 C CA . ALA A 1 92 ? 1.992 59.129 -6.048 1.00 22.22 92 ALA A CA 1
ATOM 735 C C . ALA A 1 92 ? 3.442 59.433 -5.695 1.00 22.10 92 ALA A C 1
ATOM 736 O O . ALA A 1 92 ? 3.757 60.498 -5.146 1.00 22.28 92 ALA A O 1
ATOM 738 N N . ARG A 1 93 ? 4.334 58.510 -6.046 1.00 21.74 93 ARG A N 1
ATOM 739 C CA . ARG A 1 93 ? 5.743 58.615 -5.692 1.00 21.57 93 ARG A CA 1
ATOM 740 C C . ARG A 1 93 ? 6.655 58.966 -6.887 1.00 20.56 93 ARG A C 1
ATOM 741 O O . ARG A 1 93 ? 7.864 58.777 -6.826 1.00 19.49 93 ARG A O 1
ATOM 749 N N . VAL A 1 94 ? 6.072 59.491 -7.961 1.00 20.62 94 VAL A N 1
ATOM 750 C CA . VAL A 1 94 ? 6.800 59.708 -9.217 1.00 20.71 94 VAL A CA 1
ATOM 751 C C . VAL A 1 94 ? 7.995 60.649 -9.061 1.00 21.64 94 VAL A C 1
ATOM 752 O O . VAL A 1 94 ? 8.999 60.508 -9.776 1.00 21.21 94 VAL A O 1
ATOM 756 N N . TYR A 1 95 ? 7.907 61.581 -8.103 1.00 22.53 95 TYR A N 1
ATOM 757 C CA . TYR A 1 95 ? 8.959 62.575 -7.911 1.00 23.41 95 TYR A CA 1
ATOM 758 C C . TYR A 1 95 ? 9.960 62.157 -6.860 1.00 24.04 95 TYR A C 1
ATOM 759 O O . TYR A 1 95 ? 10.894 62.899 -6.596 1.00 24.14 95 TYR A O 1
ATOM 768 N N . GLU A 1 96 ? 9.765 60.974 -6.268 1.00 24.33 96 GLU A N 1
ATOM 769 C CA . GLU A 1 96 ? 10.644 60.477 -5.213 1.00 25.19 96 GLU A CA 1
ATOM 770 C C . GLU A 1 96 ? 11.740 59.586 -5.794 1.00 25.54 96 GLU A C 1
ATOM 771 O O . GLU A 1 96 ? 11.466 58.539 -6.401 1.00 25.96 96 GLU A O 1
ATOM 777 N N . LYS A 1 97 ? 12.985 59.987 -5.588 1.00 25.74 97 LYS A N 1
ATOM 778 C CA . LYS A 1 97 ? 14.115 59.280 -6.143 1.00 26.02 97 LYS A CA 1
ATOM 779 C C . LYS A 1 97 ? 14.166 57.800 -5.744 1.00 25.89 97 LYS A C 1
ATOM 780 O O . LYS A 1 97 ? 13.995 57.450 -4.580 1.00 25.95 97 LYS A O 1
ATOM 786 N N . GLY A 1 98 ? 14.426 56.938 -6.718 1.00 25.56 98 GLY A N 1
ATOM 787 C CA . GLY A 1 98 ? 14.727 55.542 -6.418 1.00 25.37 98 GLY A CA 1
ATOM 788 C C . GLY A 1 98 ? 13.540 54.648 -6.103 1.00 24.75 98 GLY A C 1
ATOM 789 O O . GLY A 1 98 ? 13.733 53.538 -5.637 1.00 27.45 98 GLY A O 1
ATOM 790 N N . PHE A 1 99 ? 12.317 55.090 -6.367 1.00 22.80 99 PHE A N 1
ATOM 791 C CA . PHE A 1 99 ? 11.171 54.208 -6.192 1.00 20.53 99 PHE A CA 1
ATOM 792 C C . PHE A 1 99 ? 10.733 53.711 -7.572 1.00 19.31 99 PHE A C 1
ATOM 793 O O . PHE A 1 99 ? 10.247 54.492 -8.380 1.00 18.71 99 PHE A O 1
ATOM 801 N N . SER A 1 100 ? 10.902 52.417 -7.840 1.00 17.81 100 SER A N 1
ATOM 802 C CA . SER A 1 100 ? 10.639 51.884 -9.173 1.00 16.53 100 SER A CA 1
ATOM 803 C C . SER A 1 100 ? 9.201 51.406 -9.330 1.00 16.12 100 SER A C 1
ATOM 804 O O . SER A 1 100 ? 8.433 51.341 -8.362 1.00 15.56 100 SER A O 1
ATOM 807 N N . TYR A 1 101 ? 8.826 51.063 -10.554 1.00 15.94 101 TYR A N 1
ATOM 808 C CA . TYR A 1 101 ? 7.553 50.387 -10.751 1.00 16.22 101 TYR A CA 1
ATOM 809 C C . TYR A 1 101 ? 7.582 48.996 -10.107 1.00 16.22 101 TYR A C 1
ATOM 810 O O . TYR A 1 101 ? 6.575 48.559 -9.568 1.00 16.81 101 TYR A O 1
ATOM 819 N N . THR A 1 102 ? 8.728 48.315 -10.146 1.00 15.83 102 THR A N 1
ATOM 820 C CA . THR A 1 102 ? 8.890 47.028 -9.421 1.00 16.18 102 THR A CA 1
ATOM 821 C C . THR A 1 102 ? 8.555 47.162 -7.923 1.00 15.82 102 THR A C 1
ATOM 822 O O . THR A 1 102 ? 7.873 46.301 -7.346 1.00 15.48 102 THR A O 1
ATOM 826 N N . ASP A 1 103 ? 9.033 48.247 -7.311 1.00 15.40 103 ASP A N 1
ATOM 827 C CA . ASP A 1 103 ? 8.810 48.538 -5.898 1.00 15.37 103 ASP A CA 1
ATOM 828 C C . ASP A 1 103 ? 7.337 48.801 -5.643 1.00 15.78 103 ASP A C 1
ATOM 829 O O . ASP A 1 103 ? 6.794 48.371 -4.636 1.00 16.43 103 ASP A O 1
ATOM 834 N N . ALA A 1 104 ? 6.693 49.518 -6.562 1.00 16.26 104 ALA A N 1
ATOM 835 C CA . ALA A 1 104 ? 5.263 49.780 -6.467 1.00 16.55 104 ALA A CA 1
ATOM 836 C C . ALA A 1 104 ? 4.497 48.462 -6.436 1.00 16.77 104 ALA A C 1
ATOM 837 O O . ALA A 1 104 ? 3.594 48.288 -5.625 1.00 16.87 104 ALA A O 1
ATOM 839 N N . ILE A 1 105 ? 4.866 47.543 -7.326 1.00 16.44 105 ILE A N 1
ATOM 840 C CA . ILE A 1 105 ? 4.265 46.208 -7.377 1.00 16.40 105 ILE A CA 1
ATOM 841 C C . ILE A 1 105 ? 4.538 45.453 -6.069 1.00 16.51 105 ILE A C 1
ATOM 842 O O . ILE A 1 105 ? 3.624 44.830 -5.487 1.00 16.14 105 ILE A O 1
ATOM 847 N N . SER A 1 106 ? 5.781 45.523 -5.602 1.00 16.19 106 SER A N 1
ATOM 848 C CA . SER A 1 106 ? 6.158 44.847 -4.363 1.00 17.63 106 SER A CA 1
ATOM 849 C C . SER A 1 106 ? 5.313 45.289 -3.164 1.00 18.49 106 SER A C 1
ATOM 850 O O . SER A 1 106 ? 4.933 44.456 -2.337 1.00 18.75 106 SER A O 1
ATOM 853 N N . GLU A 1 107 ? 5.038 46.592 -3.072 1.00 19.78 107 GLU A N 1
ATOM 854 C CA . GLU A 1 107 ? 4.236 47.152 -1.970 1.00 20.63 107 GLU A CA 1
ATOM 855 C C . GLU A 1 107 ? 2.796 46.664 -2.006 1.00 20.52 107 GLU A C 1
ATOM 856 O O . GLU A 1 107 ? 2.234 46.270 -0.977 1.00 20.83 107 GLU A O 1
ATOM 862 N N . VAL A 1 108 ? 2.191 46.704 -3.185 1.00 20.44 108 VAL A N 1
ATOM 863 C CA . VAL A 1 108 ? 0.836 46.185 -3.359 1.00 20.47 108 VAL A CA 1
ATOM 864 C C . VAL A 1 108 ? 0.721 44.693 -3.014 1.00 20.55 108 VAL A C 1
ATOM 865 O O . VAL A 1 108 ? -0.152 44.298 -2.233 1.00 20.56 108 VAL A O 1
ATOM 869 N N . VAL A 1 109 ? 1.605 43.883 -3.587 1.00 20.36 109 VAL A N 1
ATOM 870 C CA . VAL A 1 109 ? 1.599 42.429 -3.407 1.00 20.51 109 VAL A CA 1
ATOM 871 C C . VAL A 1 109 ? 1.887 42.030 -1.950 1.00 21.33 109 VAL A C 1
ATOM 872 O O . VAL A 1 109 ? 1.178 41.195 -1.386 1.00 21.42 109 VAL A O 1
ATOM 876 N N . ALA A 1 110 ? 2.918 42.611 -1.336 1.00 21.61 110 ALA A N 1
ATOM 877 C CA . ALA A 1 110 ? 3.246 42.259 0.049 1.00 22.74 110 ALA A CA 1
ATOM 878 C C . ALA A 1 110 ? 2.128 42.677 1.006 1.00 24.11 110 ALA A C 1
ATOM 879 O O . ALA A 1 110 ? 1.821 41.966 1.952 1.00 23.48 110 ALA A O 1
ATOM 881 N N . GLU A 1 111 ? 1.505 43.818 0.746 1.00 26.21 111 GLU A N 1
ATOM 882 C CA . GLU A 1 111 ? 0.403 44.261 1.587 1.00 28.94 111 GLU A CA 1
ATOM 883 C C . GLU A 1 111 ? -0.846 43.393 1.403 1.00 29.47 111 GLU A C 1
ATOM 884 O O . GLU A 1 111 ? -1.479 43.015 2.387 1.00 30.07 111 GLU A O 1
ATOM 890 N N . GLU A 1 112 ? -1.200 43.082 0.157 1.00 30.11 112 GLU A N 1
ATOM 891 C CA . GLU A 1 112 ? -2.396 42.278 -0.127 1.00 31.01 112 GLU A CA 1
ATOM 892 C C . GLU A 1 112 ? -2.279 40.819 0.329 1.00 31.00 112 GLU A C 1
ATOM 893 O O . GLU A 1 112 ? -3.253 40.241 0.805 1.00 31.04 112 GLU A O 1
ATOM 899 N N . LEU A 1 113 ? -1.090 40.235 0.195 1.00 30.90 113 LEU A N 1
ATOM 900 C CA . LEU A 1 113 ? -0.876 38.839 0.572 1.00 30.56 113 LEU A CA 1
ATOM 901 C C . LEU A 1 113 ? -0.240 38.678 1.948 1.00 30.61 113 LEU A C 1
ATOM 902 O O . LEU A 1 113 ? 0.069 37.559 2.366 1.00 30.63 113 LEU A O 1
ATOM 907 N N . LYS A 1 114 ? -0.038 39.792 2.646 1.00 30.55 114 LYS A N 1
ATOM 908 C CA . LYS A 1 114 ? 0.520 39.775 3.996 1.00 31.07 114 LYS A CA 1
ATOM 909 C C . LYS A 1 114 ? 1.872 39.059 4.028 1.00 30.65 114 LYS A C 1
ATOM 910 O O . LYS A 1 114 ? 2.133 38.204 4.888 1.00 30.33 114 LYS A O 1
ATOM 916 N N . LEU A 1 115 ? 2.726 39.416 3.074 1.00 29.61 115 LEU A N 1
ATOM 917 C CA . LEU A 1 115 ? 4.059 38.855 2.990 1.00 28.96 115 LEU A CA 1
ATOM 918 C C . LEU A 1 115 ? 5.023 39.713 3.764 1.00 28.85 115 LEU A C 1
ATOM 919 O O . LEU A 1 115 ? 4.899 40.932 3.783 1.00 29.21 115 LEU A O 1
ATOM 924 N N . LYS A 1 116 ? 5.993 39.072 4.397 1.00 28.14 116 LYS A N 1
ATOM 925 C CA . LYS A 1 116 ? 7.113 39.790 4.951 1.00 27.93 116 LYS A CA 1
ATOM 926 C C . LYS A 1 116 ? 8.002 40.283 3.809 1.00 26.72 116 LYS A C 1
ATOM 927 O O . LYS A 1 116 ? 8.309 39.531 2.894 1.00 26.49 116 LYS A O 1
ATOM 933 N N . LEU A 1 117 ? 8.418 41.545 3.866 1.00 24.84 117 LEU A N 1
ATOM 934 C CA . LEU A 1 117 ? 9.216 42.106 2.796 1.00 23.35 117 LEU A CA 1
ATOM 935 C C . LEU A 1 117 ? 10.702 42.039 3.164 1.00 22.65 117 LEU A C 1
ATOM 936 O O . LEU A 1 117 ? 11.156 42.669 4.123 1.00 21.80 117 LEU A O 1
ATOM 941 N N . ILE A 1 118 ? 11.455 41.246 2.411 1.00 21.14 118 ILE A N 1
ATOM 942 C CA . ILE A 1 118 ? 12.891 41.136 2.640 1.00 20.63 118 ILE A CA 1
ATOM 943 C C . ILE A 1 118 ? 13.618 41.997 1.607 1.00 20.40 118 ILE A C 1
ATOM 944 O O . ILE A 1 118 ? 13.589 41.700 0.410 1.00 19.51 118 ILE A O 1
ATOM 949 N N . SER A 1 119 ? 14.264 43.064 2.077 1.00 20.10 119 SER A N 1
ATOM 950 C CA . SER A 1 119 ? 14.801 44.095 1.192 1.00 20.26 119 SER A CA 1
ATOM 951 C C . SER A 1 119 ? 15.779 44.984 1.933 1.00 20.87 119 SER A C 1
ATOM 952 O O . SER A 1 119 ? 15.590 45.233 3.128 1.00 21.41 119 SER A O 1
ATOM 955 N N . TYR A 1 120 ? 16.796 45.489 1.233 1.00 21.03 120 TYR A N 1
ATOM 956 C CA . TYR A 1 120 ? 17.669 46.522 1.801 1.00 22.01 120 TYR A CA 1
ATOM 957 C C . TYR A 1 120 ? 17.108 47.945 1.604 1.00 22.56 120 TYR A C 1
ATOM 958 O O . TYR A 1 120 ? 17.606 48.901 2.192 1.00 21.76 120 TYR A O 1
ATOM 967 N N . ASP A 1 121 ? 16.071 48.051 0.777 1.00 22.98 121 ASP A N 1
ATOM 968 C CA . ASP A 1 121 ? 15.504 49.322 0.364 1.00 24.14 121 ASP A CA 1
ATOM 969 C C . ASP A 1 121 ? 14.721 49.938 1.521 1.00 25.15 121 ASP A C 1
ATOM 970 O O . ASP A 1 121 ? 13.643 49.471 1.888 1.00 24.88 121 ASP A O 1
ATOM 975 N N . SER A 1 122 ? 15.302 51.000 2.075 1.00 26.66 122 SER A N 1
ATOM 976 C CA . SER A 1 122 ? 14.812 51.675 3.263 1.00 28.42 122 SER A CA 1
ATOM 977 C C . SER A 1 122 ? 13.657 52.635 2.975 1.00 29.39 122 SER A C 1
ATOM 978 O O . SER A 1 122 ? 13.270 53.396 3.866 1.00 29.51 122 SER A O 1
ATOM 981 N N . ARG A 1 123 ? 13.123 52.597 1.744 1.00 29.55 123 ARG A N 1
ATOM 982 C CA . ARG A 1 123 ? 12.130 53.569 1.263 1.00 29.94 123 ARG A CA 1
ATOM 983 C C . ARG A 1 123 ? 10.729 52.999 1.137 1.00 29.50 123 ARG A C 1
ATOM 984 O O . ARG A 1 123 ? 9.792 53.710 0.818 1.00 29.17 123 ARG A O 1
ATOM 992 N N . PHE A 1 124 ? 10.587 51.708 1.393 1.00 29.46 124 PHE A N 1
ATOM 993 C CA . PHE A 1 124 ? 9.284 51.070 1.346 1.00 29.04 124 PHE A CA 1
ATOM 994 C C . PHE A 1 124 ? 8.398 51.553 2.470 1.00 29.56 124 PHE A C 1
ATOM 995 O O . PHE A 1 124 ? 8.891 51.865 3.558 1.00 29.89 124 PHE A O 1
ATOM 1003 N N . SER A 1 125 ? 7.095 51.569 2.211 1.00 29.28 125 SER A N 1
ATOM 1004 C CA . SER A 1 125 ? 6.094 51.945 3.191 1.00 29.80 125 SER A CA 1
ATOM 1005 C C . SER A 1 125 ? 5.755 50.820 4.190 1.00 29.63 125 SER A C 1
ATOM 1006 O O . SER A 1 125 ? 4.991 51.015 5.136 1.00 29.61 125 SER A O 1
ATOM 1009 N N . LEU A 1 126 ? 6.296 49.634 3.950 1.00 29.15 126 LEU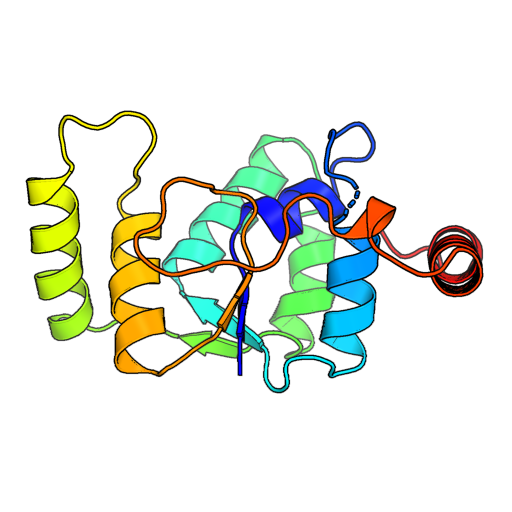 A N 1
ATOM 1010 C CA . LEU A 1 126 ? 6.111 48.500 4.838 1.00 28.53 126 LEU A CA 1
ATOM 1011 C C . LEU A 1 126 ? 7.428 48.276 5.547 1.00 28.12 126 LEU A C 1
ATOM 1012 O O . LEU A 1 126 ? 8.486 48.609 4.998 1.00 27.85 126 LEU A O 1
ATOM 1017 N N . PRO A 1 127 ? 7.388 47.721 6.774 1.00 28.08 127 PRO A N 1
ATOM 1018 C CA . PRO A 1 127 ? 8.656 47.391 7.405 1.00 28.19 127 PRO A CA 1
ATOM 1019 C C . PRO A 1 127 ? 9.355 46.328 6.556 1.00 28.44 127 PRO A C 1
ATOM 1020 O O . PRO A 1 127 ? 8.678 45.580 5.844 1.00 27.88 127 PRO A O 1
ATOM 1024 N N . THR A 1 128 ? 10.684 46.296 6.600 1.00 29.07 128 THR A N 1
ATOM 1025 C CA . THR A 1 128 ? 11.462 45.299 5.863 1.00 30.37 128 THR A CA 1
ATOM 1026 C C . THR A 1 128 ? 12.468 44.567 6.750 1.00 31.42 128 THR A C 1
ATOM 1027 O O . THR A 1 128 ? 12.817 45.029 7.849 1.00 32.33 128 THR A O 1
ATOM 1031 N N . ILE A 1 129 ? 12.923 43.417 6.259 1.00 31.77 129 ILE A N 1
ATOM 1032 C CA . ILE A 1 129 ? 13.991 42.646 6.882 1.00 31.82 129 ILE A CA 1
ATOM 1033 C C . ILE A 1 129 ? 15.193 42.711 5.961 1.00 31.68 129 ILE A C 1
ATOM 1034 O O . ILE A 1 129 ? 15.053 42.523 4.748 1.00 31.16 129 ILE A O 1
ATOM 1039 N N . GLY A 1 130 ? 16.366 43.005 6.516 1.00 31.70 130 GLY A N 1
ATOM 1040 C CA . GLY A 1 130 ? 17.583 42.964 5.720 1.00 31.99 130 GLY A CA 1
ATOM 1041 C C . GLY A 1 130 ? 18.728 43.830 6.176 1.00 32.60 130 GLY A C 1
ATOM 1042 O O . GLY A 1 130 ? 19.871 43.374 6.237 1.00 31.24 130 GLY A O 1
ATOM 1043 N N . ARG A 1 131 ? 18.437 45.095 6.471 1.00 33.48 131 ARG A N 1
ATOM 1044 C CA . ARG A 1 131 ? 19.493 46.021 6.887 1.00 35.15 131 ARG A CA 1
ATOM 1045 C C . ARG A 1 131 ? 20.156 45.524 8.180 1.00 34.26 131 ARG A C 1
ATOM 1046 O O . ARG A 1 131 ? 19.473 45.039 9.077 1.00 33.89 131 ARG A O 1
ATOM 1054 N N . ASP A 1 132 ? 21.487 45.590 8.211 1.00 34.67 132 ASP A N 1
ATOM 1055 C CA . ASP A 1 132 ? 22.325 45.094 9.324 1.00 35.38 132 ASP A CA 1
ATOM 1056 C C . ASP A 1 132 ? 22.042 43.640 9.736 1.00 35.09 132 ASP A C 1
ATO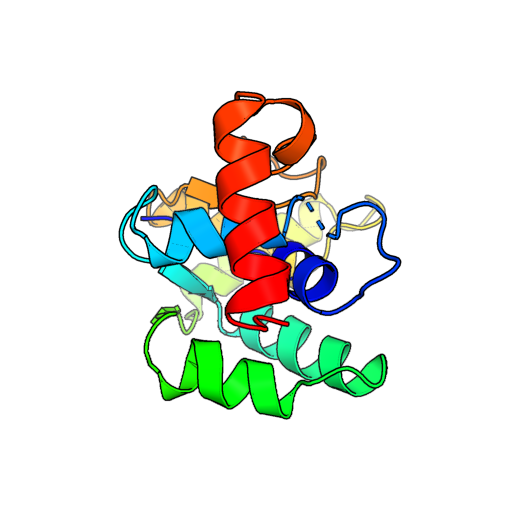M 1057 O O . ASP A 1 132 ? 22.178 43.283 10.917 1.00 34.79 132 ASP A O 1
ATOM 1062 N N . TYR A 1 133 ? 21.649 42.807 8.775 1.00 34.33 133 TYR A N 1
ATOM 1063 C CA . TYR A 1 133 ? 21.298 41.432 9.094 1.00 34.30 133 TYR A CA 1
ATOM 1064 C C . TYR A 1 133 ? 22.491 40.631 9.630 1.00 34.83 133 TYR A C 1
ATOM 1065 O O . TYR A 1 133 ? 22.361 39.932 10.629 1.00 35.22 133 TYR A O 1
ATOM 1074 N N . TRP A 1 134 ? 23.638 40.756 8.965 1.00 35.64 134 TRP A N 1
ATOM 1075 C CA . TRP A 1 134 ? 24.859 40.036 9.320 1.00 36.75 134 TRP A CA 1
ATOM 1076 C C . TRP A 1 134 ? 25.370 40.436 10.705 1.00 38.19 134 TRP A C 1
ATOM 1077 O O . TRP A 1 134 ? 25.642 39.565 11.545 1.00 38.32 134 TRP A O 1
ATOM 1088 N N . LYS A 1 135 ? 25.482 41.749 10.935 1.00 39.62 135 LYS A N 1
ATOM 1089 C CA . LYS A 1 135 ? 25.966 42.299 12.211 1.00 41.11 135 LYS A CA 1
ATOM 1090 C C . LYS A 1 135 ? 25.023 42.058 13.396 1.00 41.36 135 LYS A C 1
ATOM 1091 O O . LYS A 1 135 ? 25.434 42.198 14.549 1.00 41.55 135 LYS A O 1
ATOM 1097 N N . SER A 1 136 ? 23.783 41.664 13.114 1.00 41.84 136 SER A N 1
ATOM 1098 C CA . SER A 1 136 ? 22.775 41.439 14.156 1.00 42.39 136 SER A CA 1
ATOM 1099 C C . SER A 1 136 ? 22.750 40.009 14.679 1.00 42.79 136 SER A C 1
ATOM 1100 O O . SER A 1 136 ? 22.089 39.727 15.681 1.00 43.17 136 SER A O 1
ATOM 1103 N N . LEU A 1 137 ? 23.448 39.107 13.992 1.00 42.98 137 LEU A N 1
ATOM 1104 C CA . LEU A 1 137 ? 23.467 37.694 14.368 1.00 43.15 137 LEU A CA 1
ATOM 1105 C C . LEU A 1 137 ? 24.438 37.421 15.523 1.00 43.63 137 LEU A C 1
ATOM 1106 O O . LEU A 1 137 ? 25.373 38.195 15.747 1.00 43.15 137 LEU A O 1
ATOM 1111 N N . ASP A 1 138 ? 24.205 36.316 16.239 1.00 44.61 138 ASP A N 1
ATOM 1112 C CA . ASP A 1 138 ? 25.182 35.744 17.188 1.00 45.59 138 ASP A CA 1
ATOM 1113 C C . ASP A 1 138 ? 26.499 35.482 16.477 1.00 45.83 138 ASP A C 1
ATOM 1114 O O . ASP A 1 138 ? 26.505 35.091 15.303 1.00 45.90 138 ASP A O 1
ATOM 1119 N N . GLU A 1 139 ? 27.611 35.667 17.182 1.00 46.12 139 GLU A N 1
ATOM 1120 C CA . GLU A 1 139 ? 28.920 35.354 16.614 1.00 46.59 139 GLU A CA 1
ATOM 1121 C C . GLU A 1 139 ? 29.005 33.885 16.162 1.00 46.44 139 GLU A C 1
ATOM 1122 O O . GLU A 1 139 ? 29.635 33.582 15.143 1.00 46.20 139 GLU A O 1
ATOM 1128 N N . SER A 1 140 ? 28.341 32.993 16.900 1.00 46.12 140 SER A N 1
ATOM 1129 C CA . SER A 1 140 ? 28.323 31.572 16.563 1.00 46.05 140 SER A CA 1
ATOM 1130 C C . SER A 1 140 ? 27.569 31.306 15.257 1.00 45.65 140 SER A C 1
ATOM 1131 O O . SER A 1 140 ? 27.923 30.393 14.505 1.00 45.74 140 SER A O 1
ATOM 1134 N N . GLU A 1 141 ? 26.524 32.095 15.007 1.00 45.08 141 GLU A N 1
ATOM 1135 C CA . GLU A 1 141 ? 25.717 31.960 13.793 1.00 44.32 141 GLU A CA 1
ATOM 1136 C C . GLU A 1 141 ? 26.476 32.458 12.565 1.00 43.68 141 GLU A C 1
ATOM 1137 O O . GLU A 1 141 ? 26.365 31.873 11.489 1.00 43.59 141 GLU A O 1
ATOM 1143 N N . ARG A 1 142 ? 27.243 33.533 12.739 1.00 42.91 142 ARG A N 1
ATOM 1144 C CA . ARG A 1 142 ? 28.142 34.036 11.704 1.00 42.71 142 ARG A CA 1
ATOM 1145 C C . ARG A 1 142 ? 29.135 32.961 11.281 1.00 41.99 142 ARG A C 1
ATOM 1146 O O . ARG A 1 142 ? 29.342 32.730 10.088 1.00 41.80 142 ARG A O 1
ATOM 1154 N N . LYS A 1 143 ? 29.749 32.315 12.273 1.00 41.11 143 LYS A N 1
ATOM 1155 C CA . LYS A 1 143 ? 30.759 31.285 12.037 1.00 40.46 143 LYS A CA 1
ATOM 1156 C C . LYS A 1 143 ? 30.188 30.100 11.277 1.00 39.38 143 LYS A C 1
ATOM 1157 O O . LYS A 1 143 ? 30.812 29.611 10.337 1.00 39.21 143 LYS A O 1
ATOM 1163 N N . ARG A 1 144 ? 28.997 29.663 11.680 1.00 38.42 144 ARG A N 1
ATOM 1164 C CA . ARG A 1 144 ? 28.281 28.591 11.000 1.00 38.30 144 ARG A CA 1
ATOM 1165 C C . ARG A 1 144 ? 28.008 28.940 9.525 1.00 37.67 144 ARG A C 1
ATOM 1166 O O . ARG A 1 144 ? 28.294 28.145 8.631 1.00 37.50 144 ARG A O 1
ATOM 1174 N N . ILE A 1 145 ? 27.477 30.140 9.285 1.00 37.12 145 ILE A N 1
ATOM 1175 C CA . ILE A 1 145 ? 27.158 30.605 7.927 1.00 36.22 145 ILE A CA 1
ATOM 1176 C C . ILE A 1 145 ? 28.416 30.782 7.078 1.00 35.82 145 ILE A C 1
ATOM 1177 O O . ILE A 1 145 ? 28.429 30.395 5.907 1.00 35.33 145 ILE A O 1
ATOM 1182 N N . SER A 1 146 ? 29.466 31.354 7.673 1.00 35.46 146 SER A N 1
ATOM 1183 C CA . SER A 1 146 ? 30.765 31.511 6.995 1.00 35.70 146 SER A CA 1
ATOM 1184 C C . SER A 1 146 ? 31.346 30.163 6.559 1.00 35.80 146 SER A C 1
ATOM 1185 O O . SER A 1 146 ? 31.905 30.045 5.462 1.00 35.53 146 SER A O 1
ATOM 1188 N N . ALA A 1 147 ? 31.213 29.158 7.425 1.00 35.76 147 ALA A N 1
ATOM 1189 C CA . ALA A 1 147 ? 31.694 27.813 7.126 1.00 36.08 147 ALA A CA 1
ATOM 1190 C C . ALA A 1 147 ? 30.947 27.254 5.919 1.00 36.29 147 ALA A C 1
ATOM 1191 O O . ALA A 1 147 ? 31.572 26.766 4.973 1.00 36.14 147 ALA A O 1
ATOM 1193 N N . ILE A 1 148 ? 29.614 27.351 5.953 1.00 36.64 148 ILE A N 1
ATOM 1194 C CA . ILE A 1 148 ? 28.765 26.942 4.826 1.00 37.07 148 ILE A CA 1
ATOM 1195 C C . ILE A 1 148 ? 29.202 27.652 3.538 1.00 37.11 148 ILE A C 1
ATOM 1196 O O . ILE A 1 148 ? 29.370 27.018 2.494 1.00 36.90 148 ILE A O 1
ATOM 1201 N N . LEU A 1 149 ? 29.410 28.961 3.631 1.00 37.54 149 LEU A N 1
ATOM 1202 C CA . LEU A 1 149 ? 29.818 29.750 2.476 1.00 38.06 149 LEU A CA 1
ATOM 1203 C C . LEU A 1 149 ? 31.095 29.204 1.832 1.00 38.81 149 LEU A C 1
ATOM 1204 O O . LEU A 1 149 ? 31.120 28.928 0.631 1.00 38.91 149 LEU A O 1
ATOM 1209 N N . ARG A 1 150 ? 32.157 29.061 2.615 1.00 39.58 150 ARG A N 1
ATOM 1210 C CA . ARG A 1 150 ? 33.439 28.652 2.030 1.00 40.97 150 ARG A CA 1
ATOM 1211 C C . ARG A 1 150 ? 33.535 27.142 1.770 1.00 41.22 150 ARG A C 1
ATOM 1212 O O . ARG A 1 150 ? 34.196 26.733 0.824 1.00 41.46 150 ARG A O 1
ATOM 1220 N N . GLU A 1 151 ? 32.858 26.330 2.584 1.00 42.10 151 GLU A N 1
ATOM 1221 C CA . GLU A 1 151 ? 32.903 24.867 2.432 1.00 43.17 151 GLU A CA 1
ATOM 1222 C C . GLU A 1 151 ? 31.983 24.358 1.315 1.00 44.14 151 GLU A C 1
ATOM 1223 O O . GLU A 1 151 ? 32.455 23.752 0.340 1.00 44.08 151 GLU A O 1
ATOM 1229 N N . LYS A 1 152 ? 30.679 24.608 1.456 1.00 45.19 152 LYS A N 1
ATOM 1230 C CA . LYS A 1 152 ? 29.692 24.165 0.463 1.00 46.30 152 LYS A CA 1
ATOM 1231 C C . LYS A 1 152 ? 29.718 24.972 -0.837 1.00 46.66 152 LYS A C 1
ATOM 1232 O O . LYS A 1 152 ? 29.020 24.638 -1.794 1.00 46.87 152 LYS A O 1
ATOM 1238 N N . GLY A 1 153 ? 30.540 26.019 -0.871 1.00 47.27 153 GLY A N 1
ATOM 1239 C CA . GLY A 1 153 ? 30.752 26.816 -2.082 1.00 48.08 153 GLY A CA 1
ATOM 1240 C C . GLY A 1 153 ? 29.514 27.469 -2.683 1.00 48.84 153 GLY A C 1
ATOM 1241 O O . GLY A 1 153 ? 29.415 27.613 -3.912 1.00 49.23 153 GLY A O 1
ATOM 1242 N N . ILE A 1 154 ? 28.568 27.873 -1.832 1.00 49.12 154 ILE A N 1
ATOM 1243 C CA . ILE A 1 154 ? 27.410 28.649 -2.298 1.00 49.07 154 ILE A CA 1
ATOM 1244 C C . ILE A 1 154 ? 27.942 30.009 -2.765 1.00 49.63 154 ILE A C 1
ATOM 1245 O O . ILE A 1 154 ? 29.030 30.415 -2.339 1.00 49.83 154 ILE A O 1
ATOM 1250 N N . ASP A 1 155 ? 27.199 30.692 -3.638 1.00 49.84 155 ASP A N 1
ATOM 1251 C CA . ASP A 1 155 ? 27.758 31.746 -4.505 1.00 50.41 155 ASP A CA 1
ATOM 1252 C C . ASP A 1 155 ? 28.100 31.129 -5.851 1.00 50.78 155 ASP A C 1
ATOM 1253 O O . ASP A 1 155 ? 29.273 31.093 -6.250 1.00 50.99 155 ASP A O 1
#

B-factor: mean 30.58, std 10.04, range [13.28, 77.72]

Secondary structure (DSSP, 8-state):
-EEE-HHHHHHHH-TTSTT--HHHHHHHHHTTTTSSEEEEHHHHHHHHHHHHHTT--HHHHIIIIIITSSSEEE---HHHHHHHHHHHHHTTTSTT--HHHHHHHHHHHHHT-EEE-S-TT-SS-EE-TTTTTTS-HHHHHHHHHHHHHS---

CATH classification: 3.40.50.1010

Radius of gyration: 15.42 Å; Cα contacts (8 Å, |Δi|>4): 202; chains: 1; bounding box: 39×38×34 Å